Protein AF-A0A3P7JE43-F1 (afdb_monomer_lite)

Structure (mmCIF, N/CA/C/O backbone):
data_AF-A0A3P7JE43-F1
#
_entry.id   AF-A0A3P7JE43-F1
#
loop_
_atom_site.group_PDB
_atom_site.id
_atom_site.type_symbol
_atom_site.label_atom_id
_atom_site.label_alt_id
_atom_site.label_comp_id
_atom_site.label_asym_id
_atom_site.label_entity_id
_atom_site.label_seq_id
_atom_site.pdbx_PDB_ins_code
_atom_site.Cartn_x
_atom_site.Cartn_y
_atom_site.Cartn_z
_atom_site.occupancy
_atom_site.B_iso_or_equiv
_atom_site.auth_seq_id
_atom_site.auth_comp_id
_atom_site.auth_asym_id
_atom_site.auth_atom_id
_atom_site.pdbx_PDB_model_num
ATOM 1 N N . MET A 1 1 ? -6.189 1.418 -24.773 1.00 60.22 1 MET A N 1
ATOM 2 C CA . MET A 1 1 ? -5.717 2.478 -23.846 1.00 60.22 1 MET A CA 1
ATOM 3 C C . MET A 1 1 ? -6.791 2.861 -22.833 1.00 60.22 1 MET A C 1
ATOM 5 O O . MET A 1 1 ? -6.477 2.849 -21.652 1.00 60.22 1 MET A O 1
ATOM 9 N N . CYS A 1 2 ? -8.041 3.112 -23.245 1.00 68.75 2 CYS A N 1
ATOM 10 C CA . CYS A 1 2 ? -9.132 3.454 -22.319 1.00 68.75 2 CYS A CA 1
ATOM 11 C C . CYS A 1 2 ? -9.421 2.383 -21.255 1.00 68.75 2 CYS A C 1
ATOM 13 O O . CYS A 1 2 ? -9.567 2.738 -20.091 1.00 68.75 2 CYS A O 1
ATOM 15 N N . ASP A 1 3 ? -9.425 1.093 -21.604 1.00 78.94 3 ASP A N 1
ATOM 16 C CA . ASP A 1 3 ? -9.737 0.028 -20.632 1.00 78.94 3 ASP A CA 1
ATOM 17 C C . ASP A 1 3 ? -8.717 -0.045 -19.493 1.00 78.94 3 ASP A C 1
ATOM 19 O O . ASP A 1 3 ? -9.081 -0.186 -18.329 1.00 78.94 3 ASP A O 1
ATOM 23 N N . LEU A 1 4 ? -7.432 0.145 -19.812 1.00 80.75 4 LEU A N 1
ATOM 24 C CA . LEU A 1 4 ? -6.364 0.183 -18.816 1.00 80.75 4 LEU A CA 1
ATOM 25 C C . LEU A 1 4 ? -6.548 1.380 -17.871 1.00 80.75 4 LEU A C 1
ATOM 27 O O . LEU A 1 4 ? -6.459 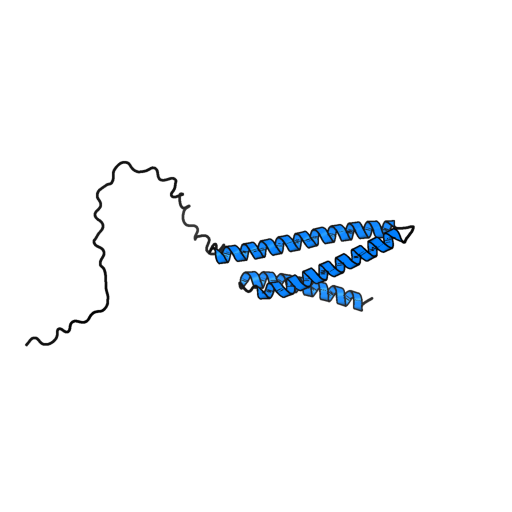1.223 -16.657 1.00 80.75 4 LEU A O 1
ATOM 31 N N . SER A 1 5 ? -6.862 2.562 -18.408 1.00 83.94 5 SER A N 1
ATOM 32 C CA . SER A 1 5 ? -7.156 3.754 -17.603 1.00 83.94 5 SER A CA 1
ATOM 33 C C . SER A 1 5 ? -8.373 3.558 -16.694 1.00 83.94 5 SER A C 1
ATOM 35 O O . SER A 1 5 ? -8.341 3.989 -15.543 1.00 83.94 5 SER A O 1
ATOM 37 N N . ILE A 1 6 ? -9.415 2.873 -17.176 1.00 87.38 6 ILE A N 1
ATOM 38 C CA . ILE A 1 6 ? -10.602 2.537 -16.378 1.00 87.38 6 ILE A CA 1
ATOM 39 C C . ILE A 1 6 ? -10.225 1.590 -15.234 1.00 87.38 6 ILE A C 1
ATOM 41 O O . ILE A 1 6 ? -10.622 1.833 -14.096 1.00 87.38 6 ILE A O 1
ATOM 45 N N . VAL A 1 7 ? -9.415 0.558 -15.491 1.00 85.06 7 VAL A N 1
ATOM 46 C CA . VAL A 1 7 ? -8.950 -0.374 -14.449 1.00 85.06 7 VAL A CA 1
ATOM 47 C C . VAL A 1 7 ? -8.150 0.354 -13.366 1.00 85.06 7 VAL A C 1
ATOM 49 O O . VAL A 1 7 ? -8.417 0.158 -12.180 1.00 85.06 7 VAL A O 1
ATOM 52 N N . TRP A 1 8 ? -7.226 1.243 -13.743 1.00 84.75 8 TRP A N 1
ATOM 53 C CA . TRP A 1 8 ? -6.464 2.047 -12.778 1.00 84.75 8 TRP A CA 1
ATOM 54 C C . TRP A 1 8 ? -7.348 3.008 -11.978 1.00 84.75 8 TRP A C 1
ATOM 56 O O . TRP A 1 8 ? -7.134 3.185 -10.777 1.00 84.75 8 TRP A O 1
ATOM 66 N N . LEU A 1 9 ? -8.364 3.598 -12.610 1.00 86.44 9 LEU A N 1
ATOM 67 C CA . LEU A 1 9 ? -9.325 4.463 -11.930 1.00 86.44 9 LEU A CA 1
ATOM 68 C C . LEU A 1 9 ? -10.157 3.677 -10.908 1.00 86.44 9 LEU A C 1
ATOM 70 O O . LEU A 1 9 ? -10.271 4.091 -9.755 1.00 86.44 9 LEU A O 1
ATOM 74 N N . VAL A 1 10 ? -10.699 2.525 -11.309 1.00 88.19 10 VAL A N 1
ATOM 75 C CA . VAL A 1 10 ? -11.455 1.630 -10.421 1.00 88.19 10 VAL A CA 1
ATOM 76 C C . VAL A 1 10 ? -10.578 1.170 -9.258 1.00 88.19 10 VAL A C 1
ATOM 78 O O . VAL A 1 10 ? -11.031 1.167 -8.114 1.00 88.19 10 VAL A O 1
ATOM 81 N N . TRP A 1 11 ? -9.310 0.857 -9.525 1.00 87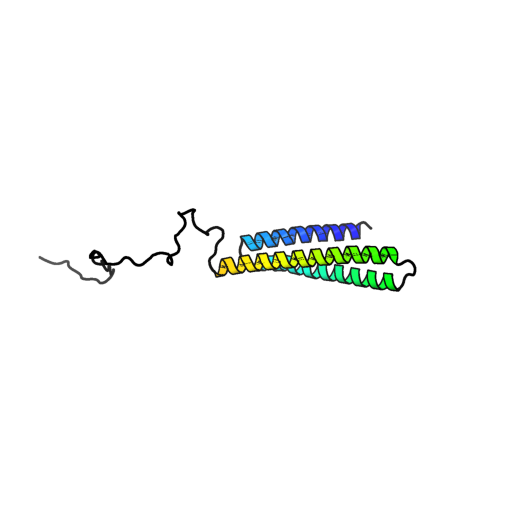.00 11 TRP A N 1
ATOM 82 C CA . TRP A 1 11 ? -8.334 0.513 -8.497 1.00 87.00 11 TRP A CA 1
ATOM 83 C C . TRP A 1 11 ? -8.124 1.652 -7.491 1.00 87.00 11 TRP A C 1
ATOM 85 O O . TRP A 1 11 ? -8.190 1.428 -6.283 1.00 87.00 11 TRP A O 1
ATOM 95 N N . ALA A 1 12 ? -7.932 2.885 -7.966 1.00 85.81 12 ALA A N 1
ATOM 96 C CA . ALA A 1 12 ? -7.776 4.051 -7.099 1.00 85.81 12 ALA A CA 1
ATOM 97 C C . ALA A 1 12 ? -9.024 4.297 -6.234 1.00 85.81 12 ALA A C 1
ATOM 99 O O . ALA A 1 12 ? -8.908 4.519 -5.027 1.00 85.81 12 ALA A O 1
ATOM 100 N N . ILE A 1 13 ? -10.221 4.187 -6.819 1.00 88.19 13 ILE A N 1
ATOM 101 C CA . ILE A 1 13 ? -11.490 4.306 -6.086 1.00 88.19 13 ILE A CA 1
ATOM 102 C C . ILE A 1 13 ? -11.595 3.209 -5.019 1.00 88.19 13 ILE A C 1
ATOM 104 O O . ILE A 1 13 ? -11.935 3.505 -3.873 1.00 88.19 13 ILE A O 1
ATOM 108 N N . ALA A 1 14 ? -11.255 1.961 -5.353 1.00 86.81 14 ALA A N 1
ATOM 109 C CA . ALA A 1 14 ? -11.275 0.851 -4.403 1.00 86.81 14 ALA A CA 1
ATOM 110 C C . ALA A 1 14 ? -10.325 1.086 -3.215 1.00 86.81 14 ALA A C 1
ATOM 112 O O . ALA A 1 14 ? -10.708 0.817 -2.078 1.00 86.81 14 ALA A O 1
ATOM 113 N N . GLN A 1 15 ? -9.132 1.646 -3.448 1.00 85.00 15 GLN A N 1
ATOM 114 C CA . GLN A 1 15 ? -8.184 2.009 -2.384 1.00 85.00 15 GLN A CA 1
ATOM 115 C C . GLN A 1 15 ? -8.740 3.116 -1.472 1.00 85.00 15 GLN A C 1
ATOM 117 O O . GLN A 1 15 ? -8.678 2.996 -0.249 1.00 85.00 15 GLN A O 1
ATOM 122 N N . ILE A 1 16 ? -9.351 4.161 -2.043 1.00 85.88 16 ILE A N 1
ATOM 123 C CA . ILE A 1 16 ? -9.993 5.239 -1.267 1.00 85.88 16 ILE A CA 1
ATOM 124 C C . ILE A 1 16 ? -11.133 4.676 -0.411 1.00 85.88 16 ILE A C 1
ATOM 126 O O . ILE A 1 16 ? -11.250 4.994 0.775 1.00 85.88 16 ILE A O 1
ATOM 130 N N . VAL A 1 17 ? -11.973 3.820 -0.990 1.00 85.25 17 VAL A N 1
ATOM 131 C CA . VAL A 1 17 ? -13.064 3.154 -0.268 1.00 85.25 17 VAL A CA 1
ATOM 132 C C . VAL A 1 17 ? -12.506 2.247 0.834 1.00 85.25 17 VAL A C 1
ATOM 134 O O . VAL A 1 17 ? -13.001 2.299 1.958 1.00 85.25 17 VAL A O 1
ATOM 137 N N . GLY A 1 18 ? -11.438 1.489 0.565 1.00 82.62 18 GLY A N 1
ATOM 138 C CA . GLY A 1 18 ? -10.746 0.645 1.545 1.00 82.62 18 GLY A CA 1
ATOM 139 C C . GLY A 1 18 ? -10.260 1.425 2.768 1.00 82.62 18 GLY A C 1
ATOM 140 O O . GLY A 1 18 ? -10.571 1.048 3.899 1.00 82.62 18 GLY A O 1
ATOM 141 N N . ILE A 1 19 ? -9.609 2.571 2.554 1.00 80.94 19 ILE A N 1
ATOM 142 C CA . ILE A 1 19 ? -9.149 3.456 3.636 1.00 80.94 19 ILE A CA 1
ATOM 143 C C . ILE A 1 19 ? -10.334 3.988 4.458 1.00 80.94 19 ILE A C 1
ATOM 145 O O . ILE A 1 19 ? -10.303 3.977 5.691 1.00 80.94 19 ILE A O 1
ATOM 149 N N . ASN A 1 20 ? -11.418 4.408 3.801 1.00 83.38 20 ASN A N 1
ATOM 150 C CA . ASN A 1 20 ? -12.628 4.852 4.499 1.00 83.38 20 ASN A CA 1
ATOM 151 C C . ASN A 1 20 ? -13.263 3.723 5.327 1.00 83.38 20 ASN A C 1
ATOM 153 O O . ASN A 1 20 ? -13.715 3.963 6.449 1.00 83.38 20 ASN A O 1
ATOM 157 N N . LEU A 1 21 ? -13.250 2.483 4.822 1.00 81.56 21 LEU A N 1
ATOM 158 C CA . LEU A 1 21 ? -13.683 1.307 5.579 1.00 81.56 21 LEU A CA 1
ATOM 159 C C . LEU A 1 21 ? -12.796 1.049 6.799 1.00 81.56 21 LEU A C 1
ATOM 161 O O . LEU A 1 21 ? -13.326 0.669 7.841 1.00 81.56 21 LEU A O 1
ATOM 165 N N . VAL A 1 22 ? -11.485 1.282 6.710 1.00 78.19 22 VAL A N 1
ATOM 166 C CA . VAL A 1 22 ? -10.577 1.182 7.863 1.00 78.19 22 VAL A CA 1
ATOM 167 C C . VAL A 1 22 ? -10.948 2.204 8.931 1.00 78.19 22 VAL A C 1
ATOM 169 O O . VAL A 1 22 ? -11.143 1.822 10.086 1.00 78.19 22 VAL A O 1
ATOM 172 N N . PHE A 1 23 ? -11.133 3.474 8.564 1.00 76.44 23 PHE A N 1
ATOM 173 C CA . PHE A 1 23 ? -11.565 4.508 9.513 1.00 76.44 23 PHE A CA 1
ATOM 174 C C . PHE A 1 23 ? -12.933 4.194 10.130 1.00 76.44 23 PHE A C 1
ATOM 176 O O . PHE A 1 23 ? -13.132 4.345 11.338 1.00 76.44 23 PHE A O 1
ATOM 183 N N . TYR A 1 24 ? -13.868 3.691 9.324 1.00 78.31 24 TYR A N 1
ATOM 184 C CA . TYR A 1 24 ? -15.175 3.254 9.804 1.00 78.31 24 TYR A CA 1
ATOM 185 C C . TYR A 1 24 ? -15.079 2.029 10.729 1.00 78.31 24 TYR A C 1
ATOM 187 O O . TYR A 1 24 ? -15.775 1.955 11.744 1.00 78.31 24 TYR A O 1
ATOM 195 N N . GLY A 1 25 ? -14.199 1.081 10.409 1.00 75.44 25 GLY A N 1
ATOM 196 C CA . GLY A 1 25 ? -13.916 -0.109 11.206 1.00 75.44 25 GLY A CA 1
ATOM 197 C C . GLY A 1 25 ? -13.298 0.227 12.558 1.00 75.44 25 GLY A C 1
ATOM 198 O O . GLY A 1 25 ? -13.711 -0.352 13.562 1.00 75.44 25 GLY A O 1
ATOM 199 N N . ILE A 1 26 ? -12.392 1.208 12.590 1.00 71.94 26 ILE A N 1
ATOM 200 C CA . ILE A 1 26 ? -11.813 1.781 13.812 1.00 71.94 26 ILE A CA 1
ATOM 201 C C . ILE A 1 26 ? -12.911 2.418 14.671 1.00 71.94 26 ILE A C 1
ATOM 203 O O . ILE A 1 26 ? -13.015 2.107 15.855 1.00 71.94 26 ILE A O 1
ATOM 207 N N . LYS A 1 27 ? -13.780 3.246 14.073 1.00 71.06 27 LYS A N 1
ATOM 208 C CA . LYS A 1 27 ? -14.879 3.915 14.791 1.00 71.06 27 LYS A CA 1
ATOM 209 C C . LYS A 1 27 ? -15.896 2.931 15.376 1.00 71.06 27 LYS A C 1
ATOM 211 O O . LYS A 1 27 ? -16.368 3.129 16.489 1.00 71.06 27 LYS A O 1
ATOM 216 N N . ASN A 1 28 ? -16.238 1.886 14.628 1.00 71.19 28 ASN A N 1
ATOM 217 C CA . ASN A 1 28 ? -17.269 0.920 15.014 1.00 71.19 28 ASN A CA 1
ATOM 218 C C . ASN A 1 28 ? -16.719 -0.366 15.638 1.00 71.19 28 ASN A C 1
ATOM 220 O O . ASN A 1 28 ? -17.485 -1.308 15.831 1.00 71.19 28 ASN A O 1
ATOM 224 N N . ILE A 1 29 ? -15.413 -0.430 15.917 1.00 68.50 29 ILE A N 1
ATOM 225 C CA . ILE A 1 29 ? -14.754 -1.541 16.624 1.00 68.50 29 ILE A CA 1
ATOM 226 C C . ILE A 1 29 ? -14.996 -2.892 15.907 1.00 68.50 29 ILE A C 1
ATOM 228 O O . ILE A 1 29 ? -15.080 -3.966 16.502 1.00 68.50 29 ILE A O 1
ATOM 232 N N . ARG A 1 30 ? -15.117 -2.864 14.573 1.00 73.06 30 ARG A N 1
ATOM 233 C CA . ARG A 1 30 ? -15.378 -4.053 13.744 1.00 73.06 30 ARG A CA 1
ATOM 234 C C . ARG A 1 30 ? -14.171 -4.359 12.859 1.00 73.06 30 ARG A C 1
ATOM 236 O O . ARG A 1 30 ? -14.083 -3.898 11.725 1.00 73.06 30 ARG A O 1
ATOM 243 N N . TRP A 1 31 ? -13.292 -5.231 13.359 1.00 68.38 31 TRP A N 1
ATOM 244 C CA . TRP A 1 31 ? -12.070 -5.709 12.685 1.00 68.38 31 TRP A CA 1
ATOM 245 C C . TRP A 1 31 ? -12.295 -6.287 11.284 1.00 68.38 31 TRP A C 1
ATOM 247 O O . TRP A 1 31 ? -11.409 -6.228 10.438 1.00 68.38 31 TRP A O 1
ATOM 257 N N . LYS A 1 32 ? -13.500 -6.797 11.006 1.00 74.31 32 LYS A N 1
ATOM 258 C CA . LYS A 1 32 ? -13.868 -7.331 9.688 1.00 74.31 32 LYS A CA 1
ATOM 259 C C . LYS A 1 32 ? -13.735 -6.296 8.562 1.00 74.31 32 LYS A C 1
ATOM 261 O O . LYS A 1 32 ? -13.452 -6.683 7.436 1.00 74.31 32 LYS A O 1
ATOM 266 N N . PHE A 1 33 ? -13.875 -5.000 8.854 1.00 78.62 33 PHE A N 1
ATOM 267 C CA . PHE A 1 33 ? -13.706 -3.940 7.849 1.00 78.62 33 PHE A CA 1
ATOM 268 C C . PHE A 1 33 ? -12.243 -3.630 7.513 1.00 78.62 33 PHE A C 1
ATOM 270 O O . PHE A 1 33 ? -11.986 -2.933 6.538 1.00 78.62 33 PHE A O 1
ATOM 277 N N . PHE A 1 34 ? -11.287 -4.183 8.263 1.00 76.56 34 PHE A N 1
ATOM 278 C CA . PHE A 1 34 ? -9.859 -4.063 7.964 1.00 76.56 34 PHE A CA 1
ATOM 279 C C . PHE A 1 34 ? -9.411 -5.041 6.863 1.00 76.56 34 PHE A C 1
ATOM 281 O O . PHE A 1 34 ? -8.490 -4.759 6.102 1.00 76.56 34 PHE A O 1
ATOM 288 N N . VAL A 1 35 ? -10.103 -6.180 6.743 1.00 78.75 35 VAL A N 1
ATOM 289 C CA . VAL A 1 35 ? -9.816 -7.248 5.771 1.00 78.75 35 VAL A CA 1
ATOM 290 C C . VAL A 1 35 ? -9.825 -6.768 4.311 1.00 78.75 35 VAL A C 1
ATOM 292 O O . VAL A 1 35 ? -8.838 -7.027 3.625 1.00 78.75 35 VAL A O 1
ATOM 295 N N . PRO A 1 36 ? -10.862 -6.067 3.800 1.00 80.75 36 PRO A N 1
ATOM 296 C CA . PRO A 1 36 ? -10.881 -5.643 2.397 1.00 80.75 36 PRO A CA 1
ATOM 297 C C . PRO A 1 36 ? -9.727 -4.695 2.054 1.00 80.75 36 PRO A C 1
ATOM 299 O O . PRO A 1 36 ? -9.119 -4.825 0.996 1.00 80.75 36 PRO A O 1
ATOM 302 N N . HIS A 1 37 ? -9.375 -3.790 2.969 1.00 83.06 37 HIS A N 1
ATOM 303 C CA . HIS A 1 37 ? -8.231 -2.896 2.796 1.00 83.06 37 HIS A CA 1
ATOM 304 C C . HIS A 1 37 ? -6.903 -3.656 2.772 1.00 83.06 37 HIS A C 1
ATOM 306 O O . HIS A 1 37 ? -6.062 -3.413 1.911 1.00 83.06 37 HIS A O 1
ATOM 312 N N . LEU A 1 38 ? -6.732 -4.637 3.661 1.00 83.12 38 LEU A N 1
ATOM 313 C CA . LEU A 1 38 ? -5.520 -5.455 3.707 1.00 83.12 38 LEU A CA 1
ATOM 314 C C . LEU A 1 38 ? -5.350 -6.294 2.430 1.00 83.12 38 LEU A C 1
ATOM 316 O O . LEU A 1 38 ? -4.249 -6.363 1.888 1.00 83.12 38 LEU A O 1
ATOM 320 N N . ILE A 1 39 ? -6.436 -6.861 1.895 1.00 85.56 39 ILE A N 1
ATOM 321 C CA . ILE A 1 39 ? -6.420 -7.583 0.611 1.00 85.56 39 ILE A CA 1
ATOM 322 C C . ILE A 1 39 ? -5.993 -6.649 -0.531 1.00 85.56 39 ILE A C 1
ATOM 324 O O . ILE A 1 39 ? -5.122 -7.008 -1.325 1.00 85.56 39 ILE A O 1
ATOM 328 N N . LEU A 1 40 ? -6.553 -5.436 -0.592 1.00 86.31 40 LEU A N 1
ATOM 329 C CA . LEU A 1 40 ? -6.176 -4.429 -1.590 1.00 86.31 40 LEU A CA 1
ATOM 330 C C . LEU A 1 40 ? -4.711 -3.992 -1.454 1.00 86.31 40 LEU A C 1
ATOM 332 O O . LEU A 1 40 ? -4.040 -3.772 -2.466 1.00 86.31 40 LEU A O 1
ATOM 336 N N . ARG A 1 41 ? -4.189 -3.901 -0.225 1.00 87.19 41 ARG A N 1
ATOM 337 C CA . ARG A 1 41 ? -2.772 -3.608 0.028 1.00 87.19 41 ARG A CA 1
ATOM 338 C C . ARG A 1 41 ? -1.860 -4.721 -0.480 1.00 87.19 41 ARG A C 1
ATOM 340 O O . ARG A 1 41 ? -0.884 -4.419 -1.165 1.00 87.19 41 ARG A O 1
ATOM 347 N N . VAL A 1 42 ? -2.195 -5.983 -0.205 1.00 87.31 42 VAL A N 1
ATOM 348 C CA . VAL A 1 42 ? -1.422 -7.155 -0.662 1.00 87.31 42 VAL A CA 1
ATOM 349 C C . VAL A 1 42 ? -1.421 -7.255 -2.188 1.00 87.31 42 VAL A C 1
ATOM 351 O O . VAL A 1 42 ? -0.362 -7.389 -2.801 1.00 87.31 42 VAL A O 1
ATOM 354 N N . LEU A 1 43 ? -2.582 -7.107 -2.825 1.00 89.50 43 LEU A N 1
ATOM 355 C CA . LEU A 1 43 ? -2.669 -7.072 -4.287 1.00 89.50 43 LEU A CA 1
ATOM 356 C C . LEU A 1 43 ? -1.840 -5.915 -4.875 1.00 89.50 43 LEU A C 1
ATOM 358 O O . LEU A 1 43 ? -1.106 -6.118 -5.839 1.00 89.50 43 LEU A O 1
ATOM 362 N N . GLY A 1 44 ? -1.873 -4.730 -4.255 1.00 87.38 44 GLY A N 1
ATOM 363 C CA . GLY A 1 44 ? -1.027 -3.602 -4.656 1.00 87.38 44 GLY A CA 1
ATOM 364 C C . GLY A 1 44 ? 0.471 -3.896 -4.533 1.00 87.38 44 GLY A C 1
ATOM 365 O O . GLY A 1 44 ? 1.230 -3.577 -5.448 1.00 87.38 44 GLY A O 1
ATOM 366 N N . THR A 1 45 ? 0.904 -4.569 -3.459 1.00 88.19 45 THR A N 1
ATOM 367 C CA . THR A 1 45 ? 2.309 -4.997 -3.328 1.00 88.19 45 THR A CA 1
ATOM 368 C C . THR A 1 45 ? 2.721 -5.997 -4.403 1.00 88.19 45 THR A C 1
ATOM 370 O O . THR A 1 45 ? 3.828 -5.889 -4.922 1.00 88.19 45 THR A O 1
ATOM 373 N N . ALA A 1 46 ? 1.838 -6.927 -4.783 1.00 89.69 46 ALA A N 1
ATOM 374 C CA . ALA A 1 46 ? 2.117 -7.880 -5.853 1.00 89.69 46 ALA A CA 1
ATOM 375 C C . ALA A 1 46 ? 2.303 -7.169 -7.202 1.00 89.69 46 ALA A C 1
ATOM 377 O O . ALA A 1 46 ? 3.279 -7.436 -7.899 1.00 89.69 46 ALA A O 1
ATOM 378 N N . VAL A 1 47 ? 1.435 -6.204 -7.533 1.00 90.69 47 VAL A N 1
ATOM 379 C CA . VAL A 1 47 ? 1.556 -5.403 -8.765 1.00 90.69 47 VAL A CA 1
ATOM 380 C C . VAL A 1 47 ? 2.858 -4.595 -8.781 1.00 90.69 47 VAL A C 1
ATOM 382 O O . VAL A 1 47 ? 3.564 -4.603 -9.789 1.00 90.69 47 VAL A O 1
ATOM 385 N N . LEU A 1 48 ? 3.216 -3.943 -7.669 1.00 90.38 48 LEU A N 1
ATOM 386 C CA . LEU A 1 48 ? 4.488 -3.219 -7.550 1.00 90.38 48 LEU A CA 1
ATOM 387 C C . LEU A 1 48 ? 5.696 -4.158 -7.684 1.00 90.38 48 LEU A C 1
ATOM 389 O O . LEU A 1 48 ? 6.662 -3.814 -8.361 1.00 90.38 48 LEU A O 1
ATOM 393 N N . GLY A 1 49 ? 5.631 -5.357 -7.098 1.00 91.00 49 GLY A N 1
ATOM 394 C CA . GLY A 1 49 ? 6.669 -6.380 -7.233 1.00 91.00 49 GLY A CA 1
ATOM 395 C C . GLY A 1 49 ? 6.846 -6.855 -8.677 1.00 91.00 49 GLY A C 1
ATOM 396 O O . GLY A 1 49 ? 7.974 -6.926 -9.165 1.00 91.00 49 GLY A O 1
ATOM 397 N N . CYS A 1 50 ? 5.746 -7.101 -9.394 1.00 92.19 50 CYS A N 1
ATOM 398 C CA . CYS A 1 50 ? 5.786 -7.415 -10.823 1.00 92.19 50 CYS A CA 1
ATOM 399 C C . CYS A 1 50 ? 6.408 -6.273 -11.636 1.00 92.19 50 CYS A C 1
ATOM 401 O O . CYS A 1 50 ? 7.228 -6.530 -12.514 1.00 92.19 50 CYS A O 1
ATOM 403 N N . LEU A 1 51 ? 6.066 -5.020 -11.326 1.00 91.19 51 LEU A N 1
ATOM 404 C CA . LEU A 1 51 ? 6.626 -3.854 -12.008 1.00 91.19 51 LEU A CA 1
ATOM 405 C C . LEU A 1 51 ? 8.144 -3.748 -11.797 1.00 91.19 51 LEU A C 1
ATOM 407 O O . LEU A 1 51 ? 8.873 -3.506 -12.755 1.00 91.19 51 LEU A O 1
ATOM 411 N N . ILE A 1 52 ? 8.628 -3.990 -10.572 1.00 92.62 52 ILE A N 1
ATOM 412 C CA . ILE A 1 52 ? 10.067 -4.045 -10.274 1.00 92.62 52 ILE A CA 1
ATOM 413 C C . ILE A 1 52 ? 10.741 -5.143 -11.094 1.00 92.62 52 ILE A C 1
ATOM 415 O O . ILE A 1 52 ? 11.762 -4.873 -11.714 1.00 92.62 52 ILE A O 1
ATOM 419 N N . ALA A 1 53 ? 10.170 -6.351 -11.124 1.00 92.00 53 ALA A N 1
ATOM 420 C CA . ALA A 1 53 ? 10.740 -7.482 -11.856 1.00 92.00 53 ALA A CA 1
ATOM 421 C C . ALA A 1 53 ? 10.831 -7.225 -13.371 1.00 92.00 53 ALA A C 1
ATOM 423 O O . ALA A 1 53 ? 11.812 -7.602 -14.008 1.00 92.00 53 ALA A O 1
ATOM 424 N N . ILE A 1 54 ? 9.824 -6.563 -13.949 1.00 91.38 54 ILE A N 1
ATOM 425 C CA . ILE A 1 54 ? 9.843 -6.173 -15.364 1.00 91.38 54 ILE A CA 1
ATOM 426 C C . ILE A 1 54 ? 10.927 -5.118 -15.600 1.00 91.38 54 ILE A C 1
ATOM 428 O O . ILE A 1 54 ? 11.734 -5.274 -16.509 1.00 91.38 54 ILE A O 1
ATOM 432 N N . LEU A 1 55 ? 10.987 -4.071 -14.772 1.00 90.31 55 LEU A N 1
ATOM 433 C CA . LEU A 1 55 ? 11.972 -2.996 -14.930 1.00 90.31 55 LEU A CA 1
ATOM 434 C C . LEU A 1 55 ? 13.411 -3.484 -14.737 1.00 90.31 55 LEU A C 1
ATOM 436 O O . LEU A 1 55 ? 14.296 -3.045 -15.467 1.00 90.31 55 LEU A O 1
ATOM 440 N N . THR A 1 56 ? 13.660 -4.401 -13.798 1.00 90.06 56 THR A N 1
ATOM 441 C CA . THR A 1 56 ? 14.988 -5.005 -13.616 1.00 90.06 56 THR A CA 1
ATOM 442 C C . THR A 1 56 ? 15.373 -5.867 -14.809 1.00 90.06 56 THR A C 1
ATOM 444 O O . THR A 1 56 ? 16.492 -5.742 -15.299 1.00 90.06 56 THR A O 1
ATOM 447 N N . PHE A 1 57 ? 14.462 -6.705 -15.309 1.00 91.38 57 PHE A N 1
ATOM 448 C CA . PHE A 1 57 ? 14.723 -7.525 -16.491 1.00 91.38 57 PHE A CA 1
ATOM 449 C C . PHE A 1 57 ? 15.012 -6.657 -17.725 1.00 91.38 57 PHE A C 1
ATOM 451 O O . PHE A 1 57 ? 16.010 -6.875 -18.411 1.00 91.38 57 PHE A O 1
ATOM 458 N N . SER A 1 58 ? 14.204 -5.621 -17.959 1.00 88.12 58 SER A N 1
ATOM 459 C CA . SER A 1 58 ? 14.407 -4.683 -19.068 1.00 88.12 58 SER A CA 1
ATOM 460 C C . SER A 1 58 ? 15.714 -3.895 -18.939 1.00 88.12 58 SER A C 1
ATOM 462 O O . SER A 1 58 ? 16.427 -3.737 -19.925 1.00 88.12 58 SER A O 1
ATOM 464 N N . ALA A 1 59 ? 16.086 -3.460 -17.730 1.00 88.06 59 ALA A N 1
ATOM 465 C CA . ALA A 1 59 ? 17.343 -2.745 -17.494 1.00 88.06 59 ALA A CA 1
ATOM 466 C C . ALA A 1 59 ? 18.599 -3.604 -17.736 1.00 88.06 59 ALA A C 1
ATOM 468 O O . ALA A 1 59 ? 19.663 -3.052 -18.024 1.00 88.06 59 ALA A O 1
ATOM 469 N N . LEU A 1 60 ? 18.486 -4.930 -17.598 1.00 88.69 60 LEU A N 1
ATOM 470 C CA . LEU A 1 60 ? 19.562 -5.884 -17.884 1.00 88.69 60 LEU A CA 1
ATOM 471 C C . LEU A 1 60 ? 19.616 -6.291 -19.363 1.00 88.69 60 LEU A C 1
ATOM 473 O O . LEU A 1 60 ? 20.681 -6.668 -19.844 1.00 88.69 60 LEU A O 1
ATOM 477 N N . SER A 1 61 ? 18.480 -6.253 -20.063 1.00 88.38 61 SER A N 1
ATOM 478 C CA . SER A 1 61 ? 18.375 -6.693 -21.457 1.00 88.38 61 SER A CA 1
ATOM 479 C C . SER A 1 61 ? 18.655 -5.588 -22.479 1.00 88.38 61 SER A C 1
ATOM 481 O O . SER A 1 61 ? 19.061 -5.910 -23.594 1.00 88.38 61 SER A O 1
ATOM 483 N N . GLU A 1 62 ? 18.392 -4.318 -22.158 1.00 86.25 62 GLU A N 1
ATOM 484 C CA . GLU A 1 62 ? 18.554 -3.200 -23.096 1.00 86.25 62 GLU A CA 1
ATOM 485 C C . GLU A 1 62 ? 19.876 -2.445 -22.904 1.00 86.25 62 GLU A C 1
ATOM 487 O O . GLU A 1 62 ? 20.269 -2.116 -21.787 1.00 86.25 62 GLU A O 1
ATOM 492 N N . GLU A 1 63 ? 20.524 -2.085 -24.017 1.00 76.31 63 GLU A N 1
ATOM 493 C CA . GLU A 1 63 ? 21.749 -1.269 -24.033 1.00 76.31 63 GLU A CA 1
ATOM 494 C C . GLU A 1 63 ? 21.507 0.179 -23.566 1.00 76.31 63 GLU A C 1
ATOM 496 O O . GLU A 1 63 ? 22.364 0.771 -22.913 1.00 76.31 63 GLU A O 1
ATOM 501 N N . ASN A 1 64 ? 20.328 0.751 -23.849 1.00 82.50 64 ASN A N 1
ATOM 502 C CA . ASN A 1 64 ? 19.926 2.075 -23.360 1.00 82.50 64 ASN A CA 1
ATOM 503 C C . ASN A 1 64 ? 18.993 1.955 -22.147 1.00 82.50 64 ASN A C 1
ATOM 505 O O . ASN A 1 64 ? 17.793 2.220 -22.213 1.00 82.50 64 ASN A O 1
ATOM 509 N N . ASN A 1 65 ? 19.560 1.559 -21.014 1.00 88.38 65 ASN A N 1
ATOM 510 C CA . ASN A 1 65 ? 18.814 1.256 -19.792 1.00 88.38 65 ASN A CA 1
ATOM 511 C C . ASN A 1 65 ? 18.497 2.472 -18.901 1.00 88.38 65 ASN A C 1
ATOM 513 O O . ASN A 1 65 ? 17.846 2.316 -17.866 1.00 88.38 65 ASN A O 1
ATOM 517 N N . THR A 1 66 ? 18.896 3.687 -19.293 1.00 89.81 66 THR A N 1
ATOM 518 C CA . THR A 1 66 ? 18.732 4.908 -18.480 1.00 89.81 66 THR A CA 1
ATOM 519 C C . THR A 1 66 ? 17.280 5.129 -18.041 1.00 89.81 66 THR A C 1
ATOM 521 O O . THR A 1 66 ? 17.015 5.420 -16.874 1.00 89.81 66 THR A O 1
ATOM 524 N N . ALA A 1 67 ? 16.320 4.945 -18.954 1.00 89.12 67 ALA A N 1
ATOM 525 C CA . ALA A 1 67 ? 14.897 5.117 -18.658 1.00 89.12 67 ALA A CA 1
ATOM 526 C C . ALA A 1 67 ? 14.378 4.073 -17.653 1.00 89.12 67 ALA A C 1
ATOM 528 O O . ALA A 1 67 ? 13.644 4.421 -16.726 1.00 89.12 67 ALA A O 1
ATOM 529 N N . HIS A 1 68 ? 14.801 2.813 -17.791 1.00 89.94 68 HIS A N 1
ATOM 530 C CA . HIS A 1 68 ? 14.420 1.731 -16.878 1.00 89.94 68 HIS A CA 1
ATOM 531 C C . HIS A 1 68 ? 15.023 1.928 -15.489 1.00 89.94 68 HIS A C 1
ATOM 533 O O . HIS A 1 68 ? 14.331 1.709 -14.499 1.00 89.94 68 HIS A O 1
ATOM 539 N N . ILE A 1 69 ? 16.264 2.419 -15.398 1.00 89.12 69 ILE A N 1
ATOM 540 C CA . ILE A 1 69 ? 16.920 2.751 -14.123 1.00 89.12 69 ILE A CA 1
ATOM 541 C C . ILE A 1 69 ? 16.169 3.879 -13.405 1.00 89.12 69 ILE A C 1
ATOM 543 O O . ILE A 1 69 ? 15.859 3.752 -12.219 1.00 89.12 69 ILE A O 1
ATOM 547 N N . ILE A 1 70 ? 15.827 4.961 -14.113 1.00 91.81 70 ILE A N 1
ATOM 548 C CA . ILE A 1 70 ? 15.037 6.066 -13.544 1.00 91.81 70 ILE A CA 1
ATOM 549 C C . ILE A 1 70 ? 13.664 5.558 -13.080 1.00 91.81 70 ILE A C 1
ATOM 551 O O . ILE A 1 70 ? 13.231 5.870 -11.967 1.00 91.81 70 ILE A O 1
ATOM 555 N N . GLY A 1 71 ? 13.001 4.736 -13.899 1.00 90.31 71 GLY A N 1
ATOM 556 C CA . GLY A 1 71 ? 11.738 4.094 -13.540 1.00 90.31 71 GLY A CA 1
ATOM 557 C C . GLY A 1 71 ? 11.859 3.237 -12.279 1.00 90.31 71 GLY A C 1
ATOM 558 O O . GLY A 1 71 ? 11.017 3.328 -11.388 1.00 90.31 71 GLY A O 1
ATOM 559 N N . LEU A 1 72 ? 12.935 2.462 -12.153 1.00 91.94 72 LEU A N 1
ATOM 560 C CA . LEU A 1 72 ? 13.195 1.594 -11.007 1.00 91.94 72 LEU A CA 1
ATOM 561 C C . LEU A 1 72 ? 13.397 2.407 -9.722 1.00 91.94 72 LEU A C 1
ATOM 563 O O . LEU A 1 72 ? 12.815 2.061 -8.695 1.00 91.94 72 LEU A O 1
ATOM 567 N N . ILE A 1 73 ? 14.126 3.526 -9.783 1.00 92.75 73 ILE A N 1
ATOM 568 C CA . ILE A 1 73 ? 14.280 4.448 -8.644 1.00 92.75 73 ILE A CA 1
ATOM 569 C C . ILE A 1 73 ? 12.916 4.991 -8.204 1.00 92.75 73 ILE A C 1
ATOM 571 O O . ILE A 1 73 ? 12.595 4.973 -7.015 1.00 92.75 73 ILE A O 1
ATOM 575 N N . PHE A 1 74 ? 12.086 5.438 -9.151 1.00 94.38 74 PHE A N 1
ATOM 576 C CA . PHE A 1 74 ? 10.758 5.963 -8.836 1.00 94.38 74 PHE A CA 1
ATOM 577 C C . PHE A 1 74 ? 9.859 4.900 -8.189 1.00 94.38 74 PHE A C 1
ATOM 579 O O . PHE A 1 74 ? 9.234 5.147 -7.156 1.00 94.38 74 PHE A O 1
ATOM 586 N N . VAL A 1 75 ? 9.840 3.690 -8.750 1.00 92.56 75 VAL A N 1
ATOM 587 C CA . VAL A 1 75 ? 9.070 2.568 -8.200 1.00 92.56 75 VAL A CA 1
ATOM 588 C C . VAL A 1 75 ? 9.598 2.154 -6.826 1.00 92.56 75 VAL A C 1
ATOM 590 O O . VAL A 1 75 ? 8.799 1.882 -5.932 1.00 92.56 75 VAL A O 1
ATOM 593 N N . ALA A 1 76 ? 10.913 2.172 -6.603 1.00 90.88 76 ALA A N 1
ATOM 594 C CA . ALA A 1 76 ? 11.498 1.884 -5.296 1.00 90.88 76 ALA A CA 1
ATOM 595 C C . ALA A 1 76 ? 11.031 2.889 -4.228 1.00 90.88 76 ALA A C 1
ATOM 597 O O . ALA A 1 76 ? 10.616 2.477 -3.143 1.00 90.88 76 ALA A O 1
ATOM 598 N N . LEU A 1 77 ? 11.011 4.190 -4.543 1.00 94.12 77 LEU A N 1
ATOM 599 C CA . LEU A 1 77 ? 10.469 5.215 -3.641 1.00 94.12 77 LEU A CA 1
ATOM 600 C C . LEU A 1 77 ? 8.979 4.992 -3.351 1.00 94.12 77 LEU A C 1
ATOM 602 O O . LEU A 1 77 ? 8.553 5.106 -2.198 1.00 94.12 77 LEU A O 1
ATOM 606 N N . LEU A 1 78 ? 8.196 4.615 -4.367 1.00 92.25 78 LEU A N 1
ATOM 607 C CA . LEU A 1 78 ? 6.788 4.258 -4.183 1.00 92.25 78 LEU A CA 1
ATOM 608 C C . LEU A 1 78 ? 6.617 3.048 -3.262 1.00 92.25 78 LEU A C 1
ATOM 610 O O . LEU A 1 78 ? 5.737 3.075 -2.406 1.00 92.25 78 LEU A O 1
ATOM 614 N N . VAL A 1 79 ? 7.455 2.015 -3.385 1.00 91.12 79 VAL A N 1
ATOM 615 C CA . VAL A 1 79 ? 7.416 0.849 -2.488 1.00 91.12 79 VAL A CA 1
ATOM 616 C C . VAL A 1 79 ? 7.756 1.242 -1.055 1.00 91.12 79 VAL A C 1
ATOM 618 O O . VAL A 1 79 ? 7.057 0.818 -0.136 1.00 91.12 79 VAL A O 1
ATOM 621 N N . VAL A 1 80 ? 8.770 2.084 -0.844 1.00 92.38 80 VAL A N 1
ATOM 622 C CA . VAL A 1 80 ? 9.114 2.576 0.501 1.00 92.38 80 VAL A CA 1
ATOM 623 C C . VAL A 1 80 ? 7.933 3.326 1.116 1.00 92.38 80 VAL A C 1
ATOM 625 O O . VAL A 1 80 ? 7.532 3.020 2.240 1.00 92.38 80 VAL A O 1
ATOM 628 N N . PHE A 1 81 ? 7.325 4.251 0.369 1.00 91.56 81 PHE A N 1
ATOM 629 C CA . PHE A 1 81 ? 6.132 4.970 0.817 1.00 91.56 81 PHE A CA 1
ATOM 630 C C . PHE A 1 81 ? 4.959 4.018 1.100 1.00 91.56 81 PHE A C 1
ATOM 632 O O . PHE A 1 81 ? 4.273 4.149 2.115 1.00 91.56 81 PHE A O 1
ATOM 639 N N . TRP A 1 82 ? 4.750 3.025 0.235 1.00 90.69 82 TRP A N 1
ATOM 640 C CA . TRP A 1 82 ? 3.690 2.029 0.365 1.00 90.69 82 TRP A CA 1
ATOM 641 C C . TRP A 1 82 ? 3.841 1.178 1.629 1.00 90.69 82 TRP A C 1
ATOM 643 O O . TRP A 1 82 ? 2.876 1.002 2.380 1.00 90.69 82 TRP A O 1
ATOM 653 N N . ILE A 1 83 ? 5.053 0.683 1.895 1.00 89.00 83 ILE A N 1
ATOM 654 C CA . ILE A 1 83 ? 5.377 -0.082 3.103 1.00 89.00 83 ILE A CA 1
ATOM 655 C C . ILE A 1 83 ? 5.203 0.806 4.331 1.00 89.00 83 ILE A C 1
ATOM 657 O O . ILE A 1 83 ? 4.512 0.406 5.266 1.00 89.00 83 ILE A O 1
ATOM 661 N N . TYR A 1 84 ? 5.761 2.020 4.316 1.00 90.75 84 TYR A N 1
ATOM 662 C CA . TYR A 1 84 ? 5.639 2.961 5.428 1.00 90.75 84 TYR A CA 1
ATOM 663 C C . TYR A 1 84 ? 4.171 3.240 5.774 1.00 90.75 84 TYR A C 1
ATOM 665 O O . TYR A 1 84 ? 3.775 3.098 6.930 1.00 90.75 84 TYR A O 1
ATOM 673 N N . SER A 1 85 ? 3.344 3.542 4.770 1.00 87.75 85 SER A N 1
ATOM 674 C CA . SER A 1 85 ? 1.904 3.758 4.942 1.00 87.75 85 SER A CA 1
ATOM 675 C C . SER A 1 85 ? 1.182 2.523 5.491 1.00 87.75 85 SER A C 1
ATOM 677 O O . SER A 1 85 ? 0.277 2.661 6.305 1.00 87.75 85 SER A O 1
ATOM 679 N N . THR A 1 86 ? 1.569 1.319 5.069 1.00 85.94 86 THR A N 1
ATOM 680 C CA . THR A 1 86 ? 0.960 0.074 5.569 1.00 85.94 86 THR A CA 1
ATOM 681 C C . THR A 1 86 ? 1.349 -0.177 7.027 1.00 85.94 86 THR A C 1
ATOM 683 O O . THR A 1 86 ? 0.525 -0.590 7.843 1.00 85.94 86 THR A O 1
ATOM 686 N N . VAL A 1 87 ? 2.605 0.102 7.383 1.00 88.38 87 VAL A N 1
ATOM 687 C CA . VAL A 1 87 ? 3.093 -0.017 8.759 1.00 88.38 87 VAL A CA 1
ATOM 688 C C . VAL A 1 87 ? 2.344 0.962 9.659 1.00 88.38 87 VAL A C 1
ATOM 690 O O . VAL A 1 87 ? 1.778 0.526 10.659 1.00 88.38 87 VAL A O 1
ATOM 693 N N . THR A 1 88 ? 2.271 2.249 9.312 1.00 86.75 88 THR A N 1
ATOM 694 C CA . THR A 1 88 ? 1.564 3.243 10.141 1.00 86.75 88 THR A CA 1
ATOM 695 C C . THR A 1 88 ? 0.094 2.876 10.349 1.00 86.75 88 THR A C 1
ATOM 697 O O . THR A 1 88 ? -0.383 2.930 11.481 1.00 86.75 88 THR A O 1
ATOM 700 N N . GLU A 1 89 ? -0.599 2.391 9.316 1.00 83.69 89 GLU A N 1
ATOM 701 C CA . GLU A 1 89 ? -1.971 1.870 9.423 1.00 83.69 89 GLU A CA 1
ATOM 702 C C . GLU A 1 89 ? -2.082 0.691 10.406 1.00 83.69 89 GLU A C 1
ATOM 704 O O . GLU A 1 89 ? -2.975 0.675 11.259 1.00 83.69 89 GLU A O 1
ATOM 709 N N . CYS A 1 90 ? -1.163 -0.278 10.339 1.00 82.69 90 CYS A N 1
ATOM 710 C CA . CYS A 1 90 ? -1.116 -1.409 11.272 1.00 82.69 90 CYS A CA 1
ATOM 711 C C . CYS A 1 90 ? -0.855 -0.961 12.716 1.00 82.69 90 CYS A C 1
ATOM 713 O O . CYS A 1 90 ? -1.500 -1.461 13.640 1.00 82.69 90 CYS A O 1
ATOM 715 N N . TRP A 1 91 ? 0.049 -0.001 12.923 1.00 85.00 91 TRP A N 1
ATOM 716 C CA . TRP A 1 91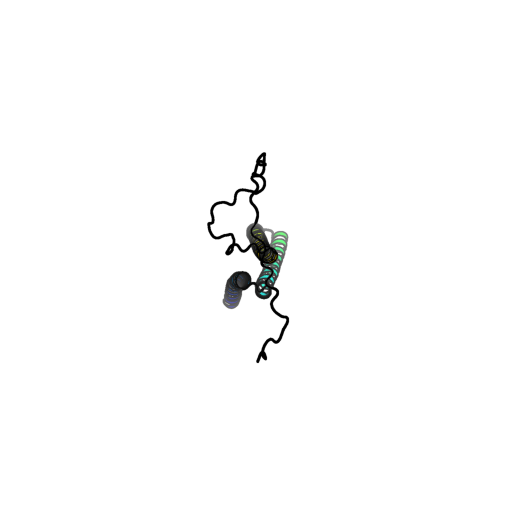 ? 0.308 0.581 14.242 1.00 85.00 91 TRP A CA 1
ATOM 717 C C . TRP A 1 91 ? -0.919 1.316 14.783 1.00 85.00 91 TRP A C 1
ATOM 719 O O . TRP A 1 91 ? -1.269 1.124 15.948 1.00 85.00 91 TRP A O 1
ATOM 729 N N . CYS A 1 92 ? -1.618 2.090 13.949 1.00 81.56 92 CYS A N 1
ATOM 730 C CA . CYS A 1 92 ? -2.879 2.730 14.320 1.00 81.56 92 CYS A CA 1
ATOM 731 C C . CYS A 1 92 ? -3.935 1.692 14.720 1.00 81.56 92 CYS A C 1
ATOM 733 O O . CYS A 1 92 ? -4.555 1.822 15.776 1.00 81.56 92 CYS A O 1
ATOM 735 N N . ALA A 1 93 ? -4.107 0.632 13.927 1.00 78.62 93 ALA A N 1
ATOM 736 C CA . ALA A 1 93 ? -5.050 -0.440 14.235 1.00 78.62 93 ALA A CA 1
ATOM 737 C C . ALA A 1 93 ? -4.694 -1.156 15.548 1.00 78.62 93 ALA A C 1
ATOM 739 O O . ALA A 1 93 ? -5.564 -1.377 16.390 1.00 78.62 93 ALA A O 1
ATOM 740 N N . HIS A 1 94 ? -3.415 -1.476 15.760 1.00 82.69 94 HIS A N 1
ATOM 741 C CA . HIS A 1 94 ? -2.933 -2.103 16.989 1.00 82.69 94 HIS A CA 1
ATOM 742 C C . HIS A 1 94 ? -3.124 -1.200 18.214 1.00 82.69 94 HIS A C 1
ATOM 744 O O . HIS A 1 94 ? -3.595 -1.657 19.255 1.00 82.69 94 HIS A O 1
ATOM 750 N N . PHE A 1 95 ? -2.804 0.089 18.093 1.00 82.38 95 PHE A N 1
ATOM 751 C CA . PHE A 1 95 ? -3.015 1.062 19.158 1.00 82.38 95 PHE A CA 1
ATOM 752 C C . PHE A 1 95 ? -4.496 1.167 19.534 1.00 82.38 95 PHE A C 1
ATOM 754 O O . PHE A 1 95 ? -4.827 1.103 20.717 1.00 82.38 95 PHE A O 1
ATOM 761 N N . VAL A 1 96 ? -5.393 1.247 18.545 1.00 75.81 96 VAL A N 1
ATOM 762 C CA . VAL A 1 96 ? -6.842 1.235 18.787 1.00 75.81 96 VAL A CA 1
ATOM 763 C C . VAL A 1 96 ? -7.263 -0.074 19.452 1.00 75.81 96 VAL A C 1
ATOM 765 O O . VAL A 1 96 ? -7.999 -0.037 20.430 1.00 75.81 96 VAL A O 1
ATOM 768 N N . LYS A 1 97 ? -6.761 -1.230 19.001 1.00 76.62 97 LYS A N 1
ATOM 769 C CA . LYS A 1 97 ? -7.035 -2.523 19.651 1.00 76.62 97 LYS A CA 1
ATOM 770 C C . LYS A 1 97 ? -6.704 -2.489 21.140 1.00 76.62 97 LYS A C 1
ATOM 772 O O . LYS A 1 97 ? -7.543 -2.794 21.982 1.00 76.62 97 LYS A O 1
ATOM 777 N N . ARG A 1 98 ? -5.471 -2.088 21.444 1.00 78.75 98 ARG A N 1
ATOM 778 C CA . ARG A 1 98 ? -4.920 -2.063 22.796 1.00 78.75 98 ARG A CA 1
ATOM 779 C C . ARG A 1 98 ? -5.640 -1.044 23.673 1.00 78.75 98 ARG A C 1
ATOM 781 O O . ARG A 1 98 ? -5.872 -1.317 24.848 1.00 78.75 98 ARG A O 1
ATOM 788 N N . SER A 1 99 ? -6.010 0.111 23.123 1.00 70.25 99 SER A N 1
ATOM 789 C CA . SER A 1 99 ? -6.755 1.139 23.852 1.00 70.25 99 SER A CA 1
ATOM 790 C C . SER A 1 99 ? -8.139 0.633 24.265 1.00 70.25 99 SER A C 1
ATOM 792 O O . SER A 1 99 ? -8.581 0.907 25.379 1.00 70.25 99 SER A O 1
ATOM 794 N N . GLN A 1 100 ? -8.772 -0.206 23.435 1.00 67.56 100 GLN A N 1
ATOM 795 C CA . GLN A 1 100 ? -10.015 -0.887 23.801 1.00 67.56 100 GLN A CA 1
ATOM 796 C C . GLN A 1 100 ? -9.800 -1.965 24.872 1.00 67.56 100 GLN A C 1
ATOM 798 O O . GLN A 1 100 ? -10.513 -1.967 25.871 1.00 67.56 100 GLN A O 1
ATOM 803 N N . GLU A 1 101 ? -8.815 -2.854 24.703 1.00 72.25 101 GLU A N 1
ATOM 804 C CA . GLU A 1 101 ? -8.552 -3.951 25.655 1.00 72.25 101 GLU A CA 1
ATOM 805 C C . GLU A 1 101 ? -8.181 -3.450 27.058 1.00 72.25 101 GLU A C 1
ATOM 807 O O . GLU A 1 101 ? -8.518 -4.078 28.058 1.00 72.25 101 GLU A O 1
ATOM 812 N N . THR A 1 102 ? -7.503 -2.305 27.139 1.00 74.81 102 THR A N 1
ATOM 813 C CA . THR A 1 102 ? -7.064 -1.699 28.406 1.00 74.81 102 THR A CA 1
ATOM 814 C C . THR A 1 102 ? -8.067 -0.701 28.990 1.00 74.81 102 THR A C 1
ATOM 816 O O . THR A 1 102 ? -7.831 -0.167 30.072 1.00 74.81 102 THR A O 1
ATOM 819 N N . GLY A 1 103 ? -9.172 -0.413 28.290 1.00 60.97 103 GLY A N 1
ATOM 820 C CA . GLY A 1 103 ? -10.140 0.613 28.693 1.00 60.97 103 GLY A CA 1
ATOM 821 C C . GLY A 1 103 ? -9.601 2.049 28.624 1.00 60.97 103 GLY A C 1
ATOM 822 O O . GLY A 1 103 ? -10.265 2.977 29.088 1.00 60.97 103 GLY A O 1
ATOM 823 N N . PHE A 1 104 ? -8.422 2.256 28.025 1.00 56.38 104 PHE A N 1
ATOM 824 C CA . PHE A 1 104 ? -7.859 3.570 27.726 1.00 56.38 104 PHE A CA 1
ATOM 825 C C . PHE A 1 104 ? -8.632 4.196 26.558 1.00 56.38 104 PHE A C 1
ATOM 827 O O . PHE A 1 104 ? -8.181 4.239 25.417 1.00 56.38 104 PHE A O 1
ATOM 834 N N . SER A 1 105 ? -9.851 4.655 26.811 1.00 52.94 105 SER A N 1
ATOM 835 C CA . SER A 1 105 ? -10.605 5.386 25.801 1.00 52.94 105 SER A CA 1
ATOM 836 C C . SER A 1 105 ? -10.042 6.800 25.695 1.00 52.94 105 SER A C 1
ATOM 838 O O . SER A 1 105 ? -10.080 7.545 26.663 1.00 52.94 105 SER A O 1
ATOM 840 N N . ILE A 1 106 ? -9.573 7.209 24.515 1.00 52.97 106 ILE A N 1
ATOM 841 C CA . ILE A 1 106 ? -9.193 8.610 24.249 1.00 52.97 106 ILE A CA 1
ATOM 842 C C . ILE A 1 106 ? -10.389 9.559 24.469 1.00 52.97 106 ILE A C 1
ATOM 844 O O . ILE A 1 106 ? -10.200 10.713 24.832 1.00 52.97 106 ILE A O 1
ATOM 848 N N . SER A 1 107 ? -11.626 9.063 24.342 1.00 51.47 107 SER A N 1
ATOM 849 C CA . SER A 1 107 ? -12.858 9.805 24.655 1.00 51.47 107 SER A CA 1
ATOM 850 C C . S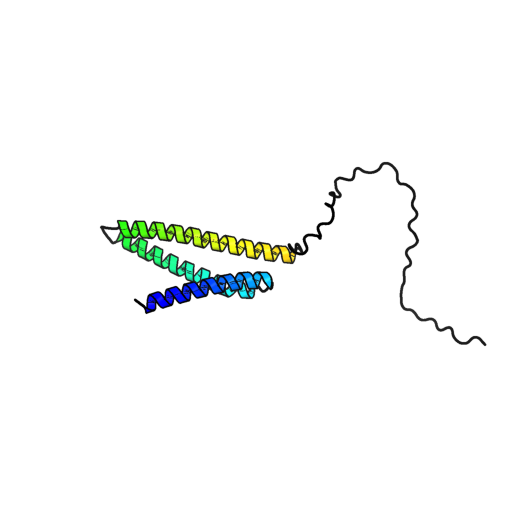ER A 1 107 ? -13.346 9.655 26.106 1.00 51.47 107 SER A C 1
ATOM 852 O O . SER A 1 107 ? -14.286 10.339 26.495 1.00 51.47 107 SER A O 1
ATOM 854 N N . VAL A 1 108 ? -12.724 8.787 26.915 1.00 47.66 108 VAL A N 1
ATOM 855 C CA . VAL A 1 108 ? -12.928 8.683 28.380 1.00 47.66 108 VAL A CA 1
ATOM 856 C C . VAL A 1 108 ? -11.590 8.893 29.106 1.00 47.66 108 VAL A C 1
ATOM 858 O O . VAL A 1 108 ? -11.381 8.446 30.230 1.00 47.66 108 VAL A O 1
ATOM 861 N N . ALA A 1 109 ? -10.649 9.605 28.484 1.00 49.78 109 ALA A N 1
ATOM 862 C CA . ALA A 1 109 ? -9.429 10.057 29.133 1.00 49.78 109 ALA A CA 1
ATOM 863 C C . ALA A 1 109 ? -9.768 11.315 29.931 1.00 49.78 109 ALA A C 1
ATOM 865 O O . ALA A 1 109 ? -9.335 12.408 29.599 1.00 49.78 109 ALA A O 1
ATOM 866 N N . ARG A 1 110 ? -10.558 11.093 30.989 1.00 50.16 110 ARG A N 1
ATOM 867 C CA . ARG A 1 110 ? -10.984 12.034 32.025 1.00 50.16 110 ARG A CA 1
ATOM 868 C C . ARG A 1 110 ? -11.817 13.221 31.486 1.00 50.16 110 ARG A C 1
ATOM 870 O O . ARG A 1 110 ? -11.435 13.883 30.527 1.00 50.16 110 ARG A O 1
ATOM 877 N N . PRO A 1 111 ? -12.919 13.613 32.154 1.00 45.53 111 PRO A N 1
ATOM 878 C CA . PRO A 1 111 ? -13.246 15.039 32.190 1.00 45.53 111 PRO A CA 1
ATOM 879 C C . PRO A 1 111 ? -11.956 15.784 32.554 1.00 45.53 111 PRO A C 1
ATOM 881 O O . PRO A 1 111 ? -11.131 15.211 33.267 1.00 45.53 111 PRO A O 1
ATOM 884 N N . ILE A 1 112 ? -11.760 17.026 32.115 1.00 51.75 112 ILE A N 1
ATOM 885 C CA . ILE A 1 112 ? -10.698 17.889 32.654 1.00 51.75 112 ILE A CA 1
ATOM 886 C C . ILE A 1 112 ? -11.031 18.146 34.135 1.00 51.75 112 ILE A C 1
ATOM 888 O O . ILE A 1 112 ? -11.556 19.179 34.525 1.00 51.75 112 ILE A O 1
ATOM 892 N N . GLY A 1 113 ? -10.841 17.125 34.959 1.00 54.19 113 GLY A N 1
ATOM 893 C CA . GLY A 1 113 ? -10.789 17.186 36.392 1.00 54.19 113 GLY A CA 1
ATOM 894 C C . GLY A 1 113 ? -9.375 17.624 36.741 1.00 54.19 113 GLY A C 1
ATOM 895 O O . GLY A 1 113 ? -8.433 17.273 36.019 1.00 54.19 113 GLY A O 1
ATOM 896 N N . PRO A 1 114 ? -9.224 18.410 37.812 1.00 51.62 114 PRO A N 1
ATOM 897 C CA . PRO A 1 114 ? -7.929 18.930 38.222 1.00 51.62 114 PRO A CA 1
ATOM 898 C C . PRO A 1 114 ? -6.915 17.786 38.291 1.00 51.62 114 PRO A C 1
ATOM 900 O O . PRO A 1 114 ? -7.258 16.680 38.719 1.00 51.62 114 PRO A O 1
ATOM 903 N N . ALA A 1 115 ? -5.701 18.050 37.799 1.00 51.66 115 ALA A N 1
ATOM 904 C CA . ALA A 1 115 ? -4.619 17.081 37.697 1.00 51.66 115 ALA A CA 1
ATOM 905 C C . ALA A 1 115 ? -4.569 16.214 38.962 1.00 51.66 115 ALA A C 1
ATOM 907 O O . ALA A 1 115 ? -4.360 16.722 40.063 1.00 51.66 115 ALA A O 1
ATOM 908 N N . THR A 1 116 ? -4.819 14.907 38.827 1.00 50.81 116 THR A N 1
ATOM 909 C CA . THR A 1 116 ? -4.655 14.014 39.973 1.00 50.81 116 THR A CA 1
ATOM 910 C C . THR A 1 116 ? -3.170 13.960 40.269 1.00 50.81 116 THR A C 1
ATOM 912 O O . THR A 1 116 ? -2.414 13.347 39.514 1.00 50.81 116 THR A O 1
ATOM 915 N N . ILE A 1 117 ? -2.790 14.618 41.357 1.00 50.59 117 ILE A N 1
ATOM 916 C CA . ILE A 1 117 ? -1.540 14.410 42.077 1.00 50.59 117 ILE A CA 1
ATOM 917 C C . ILE A 1 117 ? -1.268 12.904 42.144 1.00 50.59 117 ILE A C 1
ATOM 919 O O . ILE A 1 117 ? -2.166 12.107 42.443 1.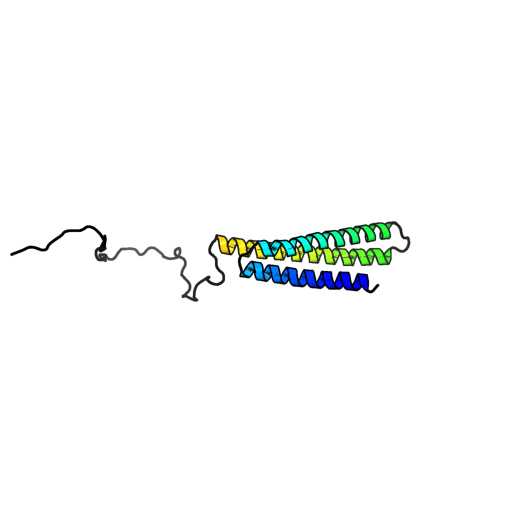00 50.59 117 ILE A O 1
ATOM 923 N N . SER A 1 118 ? -0.040 12.518 41.801 1.00 45.09 118 SER A N 1
ATOM 924 C CA . SER A 1 118 ? 0.409 11.136 41.906 1.00 45.09 118 SER A CA 1
ATOM 925 C C . SER A 1 118 ? 0.290 10.689 43.368 1.00 45.09 118 SER A C 1
ATOM 927 O O . SER A 1 118 ? 0.720 11.382 44.286 1.00 45.09 118 SER A O 1
ATOM 929 N N . LEU A 1 119 ? -0.309 9.523 43.619 1.00 51.34 119 LEU A N 1
ATOM 930 C CA . LEU A 1 119 ? -0.435 8.981 44.980 1.00 51.34 119 LEU A CA 1
ATOM 931 C C . LEU A 1 119 ? 0.920 8.587 45.608 1.00 51.34 119 LEU A C 1
ATOM 933 O O . LEU A 1 119 ? 0.949 8.185 46.766 1.00 51.34 119 LEU A O 1
ATOM 937 N N . SER A 1 120 ? 2.032 8.725 44.879 1.00 49.88 120 SER A N 1
ATOM 938 C CA . SER A 1 120 ? 3.403 8.573 45.383 1.00 49.88 120 SER A CA 1
ATOM 939 C C . SER A 1 120 ? 3.975 9.835 46.039 1.00 49.88 120 SER A C 1
ATOM 941 O O . SER A 1 120 ? 4.993 9.743 46.711 1.00 49.88 120 SER A O 1
ATOM 943 N N . GLU A 1 121 ? 3.337 10.999 45.880 1.00 47.44 121 GLU A N 1
ATOM 944 C CA . GLU A 1 121 ? 3.827 12.292 46.398 1.00 47.44 121 GLU A CA 1
ATOM 945 C C . GLU A 1 121 ? 3.254 12.674 47.768 1.00 47.44 121 GLU A C 1
ATOM 947 O O . GLU A 1 121 ? 3.482 13.777 48.262 1.00 47.44 121 GLU A O 1
ATOM 952 N N . ARG A 1 122 ? 2.493 11.781 48.413 1.00 42.59 122 ARG A N 1
ATOM 953 C CA . ARG A 1 122 ? 1.989 12.042 49.761 1.00 42.59 122 ARG A CA 1
ATOM 954 C C . ARG A 1 122 ? 2.994 11.555 50.795 1.00 42.59 122 ARG A C 1
ATOM 956 O O . ARG A 1 122 ? 2.914 10.428 51.276 1.00 42.59 122 ARG A O 1
ATOM 963 N N . GLU A 1 123 ? 3.911 12.448 51.142 1.00 49.66 123 GLU A N 1
ATOM 964 C CA . GLU A 1 123 ? 4.675 12.397 52.384 1.00 49.66 123 GLU A CA 1
ATOM 965 C C . GLU A 1 123 ? 3.738 12.035 53.549 1.00 49.66 123 GLU A C 1
ATOM 967 O O . GLU A 1 123 ? 2.651 12.604 53.716 1.00 49.66 123 GLU A O 1
ATOM 972 N N . ALA A 1 124 ? 4.117 10.998 54.294 1.00 50.78 124 ALA A N 1
ATOM 973 C CA . ALA A 1 124 ? 3.320 10.447 55.376 1.00 50.78 124 ALA A CA 1
ATOM 974 C C . ALA A 1 124 ? 3.061 11.523 56.449 1.00 50.78 124 ALA A C 1
ATOM 976 O O . ALA A 1 124 ? 4.018 12.086 56.982 1.00 50.78 124 ALA A O 1
ATOM 977 N N . PRO A 1 125 ? 1.801 11.813 56.823 1.00 45.94 125 PRO A N 1
ATOM 978 C CA . PRO A 1 125 ? 1.542 12.681 57.960 1.00 45.94 125 PRO A CA 1
ATOM 979 C C . PRO A 1 125 ? 1.931 11.953 59.253 1.00 45.94 125 PRO A C 1
ATOM 981 O O . PRO A 1 125 ? 1.381 10.902 59.588 1.00 45.94 125 PRO A O 1
ATOM 984 N N . ALA A 1 126 ? 2.886 12.524 59.986 1.00 53.31 126 ALA A N 1
ATOM 985 C CA . ALA A 1 126 ? 3.179 12.143 61.358 1.00 53.31 126 ALA A CA 1
ATOM 986 C C . ALA A 1 126 ? 1.947 12.449 62.231 1.00 53.31 126 ALA A C 1
ATOM 988 O O . ALA A 1 126 ? 1.571 13.607 62.390 1.00 53.31 126 ALA A O 1
ATOM 989 N N . SER A 1 127 ? 1.354 11.398 62.805 1.00 51.38 127 SER A N 1
ATOM 990 C CA . SER A 1 127 ? 0.192 11.358 63.718 1.00 51.38 127 SER A CA 1
ATOM 991 C C . SER A 1 127 ? -1.220 11.320 63.081 1.00 51.38 127 SER A C 1
ATOM 993 O O . SER A 1 127 ? -1.560 12.152 62.239 1.00 51.38 127 SER A O 1
ATOM 995 N N . PRO A 1 128 ? -2.087 10.365 63.492 1.00 56.47 128 PRO A N 1
ATOM 996 C CA . PRO A 1 128 ? -3.483 10.325 63.067 1.00 56.47 128 PRO A CA 1
ATOM 997 C C . PRO A 1 128 ? -4.387 11.130 64.023 1.00 56.47 128 PRO A C 1
ATOM 999 O O . PRO A 1 128 ? -4.334 10.909 65.233 1.00 56.47 128 PRO A O 1
ATOM 1002 N N . PRO A 1 129 ? -5.298 11.995 63.537 1.00 54.44 129 PRO A N 1
ATOM 1003 C CA . PRO A 1 129 ? -6.431 12.428 64.344 1.00 54.44 129 PRO A CA 1
ATOM 1004 C C . PRO A 1 129 ? -7.486 11.312 64.379 1.00 54.44 129 PRO A C 1
ATOM 1006 O O . PRO A 1 129 ? -7.948 10.837 63.339 1.00 54.44 129 PRO A O 1
ATOM 1009 N N . ALA A 1 130 ? -7.881 10.896 65.584 1.00 57.59 130 ALA A N 1
ATOM 1010 C CA . ALA A 1 130 ? -8.961 9.941 65.807 1.00 57.59 130 ALA A CA 1
ATOM 1011 C C . ALA A 1 130 ? -10.291 10.504 65.271 1.00 57.59 130 ALA A C 1
ATOM 1013 O O . ALA A 1 130 ? -10.956 11.306 65.924 1.00 57.59 130 ALA A O 1
ATOM 1014 N N . ARG A 1 131 ? -10.689 10.086 64.066 1.00 56.75 131 ARG A N 1
ATOM 1015 C CA . ARG A 1 131 ? -12.025 10.334 63.514 1.00 56.75 131 ARG A CA 1
ATOM 1016 C C . ARG A 1 131 ? -12.738 8.996 63.365 1.00 56.75 131 ARG A C 1
ATOM 1018 O O . ARG A 1 131 ? -12.443 8.222 62.460 1.00 56.75 131 ARG A O 1
ATOM 1025 N N . GLN A 1 132 ? -13.650 8.727 64.297 1.00 57.94 132 GLN A N 1
ATOM 1026 C CA . GLN A 1 132 ? -14.585 7.605 64.237 1.00 57.94 132 GLN A CA 1
ATOM 1027 C C . GLN A 1 132 ? -15.376 7.666 62.926 1.00 57.94 132 GLN A C 1
ATOM 1029 O O . GLN A 1 132 ? -16.034 8.663 62.629 1.00 57.94 132 GLN A O 1
ATOM 1034 N N . LEU A 1 133 ? -15.303 6.593 62.140 1.00 59.41 133 LEU A N 1
ATOM 1035 C CA . LEU A 1 133 ? -16.186 6.390 60.998 1.00 59.41 133 LEU A CA 1
ATOM 1036 C C . LEU A 1 133 ? -17.603 6.091 61.520 1.00 59.41 133 LEU A C 1
ATOM 1038 O O . LEU A 1 133 ? -17.740 5.300 62.458 1.00 59.41 133 LEU A O 1
ATOM 1042 N N . PRO A 1 134 ? -18.662 6.688 60.945 1.00 57.97 134 PRO A N 1
ATOM 1043 C CA . PRO A 1 134 ? -20.029 6.320 61.289 1.00 57.97 134 PRO A CA 1
ATOM 1044 C C . PRO A 1 134 ? -20.296 4.852 60.904 1.00 57.97 134 PRO A C 1
ATOM 1046 O O . PRO A 1 134 ? -19.781 4.383 59.884 1.00 57.97 134 PRO A O 1
ATOM 1049 N N . PRO A 1 135 ? -21.082 4.106 61.703 1.00 59.88 135 PRO A N 1
ATOM 1050 C CA . PRO A 1 135 ? -21.259 2.671 61.515 1.00 59.88 135 PRO A CA 1
ATOM 1051 C C . PRO A 1 135 ? -21.934 2.360 60.173 1.00 59.88 135 PRO A C 1
ATOM 1053 O O . PRO A 1 135 ? -22.987 2.906 59.836 1.00 59.88 135 PRO A O 1
ATOM 1056 N N . LEU A 1 136 ? -21.314 1.447 59.422 1.00 54.56 136 LEU A N 1
ATOM 1057 C CA . LEU A 1 136 ? -21.820 0.887 58.171 1.00 54.56 136 LEU A CA 1
ATOM 1058 C C . LEU A 1 136 ? -23.183 0.219 58.415 1.00 54.56 136 LEU A C 1
ATOM 1060 O O . LEU A 1 136 ? -23.266 -0.856 59.010 1.00 54.56 136 LEU A O 1
ATOM 1064 N N . ARG A 1 137 ? -24.271 0.841 57.944 1.00 49.06 137 ARG A N 1
ATOM 1065 C CA . ARG A 1 137 ? -25.578 0.176 57.858 1.00 49.06 137 ARG A CA 1
ATOM 1066 C C . ARG A 1 137 ? -25.509 -0.880 56.756 1.00 49.06 137 ARG A C 1
ATOM 1068 O O . ARG A 1 137 ? -25.621 -0.562 55.577 1.00 49.06 137 ARG A O 1
ATOM 1075 N N . HIS A 1 138 ? -25.342 -2.141 57.142 1.00 50.50 138 HIS A N 1
ATOM 1076 C CA . HIS A 1 138 ? -25.582 -3.271 56.253 1.00 50.50 138 HIS A CA 1
ATOM 1077 C C . HIS A 1 138 ? -27.092 -3.437 56.054 1.00 50.50 138 HIS A C 1
ATOM 1079 O O . HIS A 1 138 ? -27.772 -4.085 56.846 1.00 50.50 138 HIS A O 1
ATOM 1085 N N . THR A 1 139 ? -27.634 -2.846 54.991 1.00 44.06 139 THR A N 1
ATOM 1086 C CA . THR A 1 139 ? -28.996 -3.131 54.528 1.00 44.06 139 THR A CA 1
ATOM 1087 C C . THR A 1 139 ? -28.994 -4.486 53.813 1.00 44.06 139 THR A C 1
ATOM 1089 O O . THR A 1 139 ? -28.958 -4.559 52.588 1.00 44.06 139 THR A O 1
ATOM 1092 N N . TYR A 1 140 ? -29.000 -5.583 54.574 1.00 43.78 140 TYR A N 1
ATOM 1093 C CA . TYR A 1 140 ? -29.410 -6.879 54.032 1.00 43.78 140 TYR A CA 1
ATOM 1094 C C . TYR A 1 140 ? -30.929 -6.844 53.855 1.00 43.78 140 TYR A C 1
ATOM 1096 O O . TYR A 1 140 ? -31.698 -7.028 54.796 1.00 43.78 140 TYR A O 1
ATOM 1104 N N . GLY A 1 141 ? -31.362 -6.542 52.634 1.00 42.69 141 GLY A N 1
ATOM 1105 C CA . GLY A 1 141 ? -32.736 -6.763 52.217 1.00 42.69 141 GLY A CA 1
ATOM 1106 C C . GLY A 1 141 ? -33.024 -8.261 52.151 1.00 42.69 141 GLY A C 1
ATOM 1107 O O . GLY A 1 141 ? -32.329 -8.998 51.459 1.00 42.69 141 GLY A O 1
ATOM 1108 N N . GLY A 1 142 ? -34.085 -8.685 52.837 1.00 45.94 142 GLY A N 1
ATOM 1109 C CA . GLY A 1 142 ? -34.788 -9.924 52.516 1.00 45.94 142 GLY A CA 1
ATOM 1110 C C . GLY A 1 142 ? -34.621 -11.070 53.507 1.00 45.94 142 GLY A C 1
ATOM 1111 O O . GLY A 1 142 ? -34.058 -12.104 53.162 1.00 45.94 142 GLY A O 1
ATOM 1112 N N . ARG A 1 143 ? -35.256 -10.976 54.681 1.00 39.66 143 ARG A N 1
ATOM 1113 C CA . ARG A 1 143 ? -35.901 -12.154 55.276 1.00 39.66 143 ARG A CA 1
ATOM 1114 C C . ARG A 1 143 ? -37.098 -11.734 56.126 1.00 39.66 143 ARG A C 1
ATOM 1116 O O . ARG A 1 143 ? -37.020 -10.799 56.907 1.00 39.66 14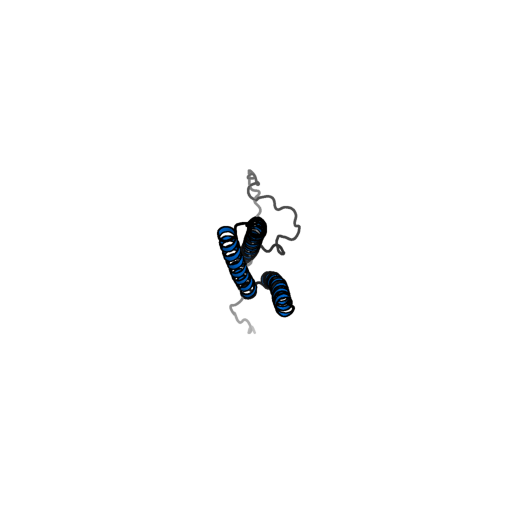3 ARG A O 1
ATOM 1123 N N . ARG A 1 144 ? -38.220 -12.388 55.834 1.00 46.41 144 ARG A N 1
ATOM 1124 C CA . ARG A 1 144 ? -39.565 -12.192 56.378 1.00 46.41 144 ARG A CA 1
ATOM 1125 C C . ARG A 1 144 ? -39.569 -12.361 57.894 1.00 46.41 144 ARG A C 1
ATOM 1127 O O . ARG A 1 144 ? -39.030 -13.361 58.344 1.00 46.41 144 ARG A O 1
ATOM 1134 N N . ASP A 1 145 ? -40.310 -11.507 58.593 1.00 43.88 145 ASP A N 1
ATOM 1135 C CA . ASP A 1 145 ? -41.036 -11.916 59.794 1.00 43.88 145 ASP A CA 1
ATOM 1136 C C . ASP A 1 145 ? -42.461 -11.333 59.761 1.00 43.88 145 ASP A C 1
ATOM 1138 O O . ASP A 1 145 ? -42.636 -10.136 59.504 1.00 43.88 145 ASP A O 1
ATOM 1142 N N . PRO A 1 146 ? -43.499 -12.168 59.944 1.00 44.91 146 PRO A N 1
ATOM 1143 C CA . PRO A 1 146 ? -44.885 -11.740 59.947 1.00 44.91 146 PRO A CA 1
ATOM 1144 C C . PRO A 1 146 ? -45.269 -11.260 61.351 1.00 44.91 146 PRO A C 1
ATOM 1146 O O . PRO A 1 146 ? -45.477 -12.059 62.258 1.00 44.91 146 PRO A O 1
ATOM 1149 N N . GLN A 1 147 ? -45.434 -9.952 61.530 1.00 43.78 147 GLN A N 1
ATOM 1150 C CA . GLN A 1 147 ? -46.247 -9.422 62.623 1.00 43.78 147 GLN A CA 1
ATOM 1151 C C . GLN A 1 147 ? -47.521 -8.820 62.053 1.00 43.78 147 GLN A C 1
ATOM 1153 O O . GLN A 1 147 ? -47.524 -7.703 61.547 1.00 43.78 147 GLN A O 1
ATOM 1158 N N . LYS A 1 148 ? -48.612 -9.572 62.158 1.00 44.16 148 LYS A N 1
ATOM 1159 C CA . LYS A 1 148 ? -49.974 -9.042 62.237 1.00 44.16 148 LYS A CA 1
ATOM 1160 C C . LYS A 1 148 ? -50.834 -10.148 62.817 1.00 44.16 148 LYS A C 1
ATOM 1162 O O . LYS A 1 148 ? -51.171 -11.056 62.084 1.00 44.16 148 LYS A O 1
ATOM 1167 N N . TYR A 1 149 ? -51.044 -10.105 64.128 1.00 39.84 149 TYR A N 1
ATOM 1168 C CA . TYR A 1 149 ? -52.307 -10.323 64.844 1.00 39.84 149 TYR A CA 1
ATOM 1169 C C . TYR A 1 149 ? -51.971 -10.164 66.331 1.00 39.84 149 TYR A C 1
ATOM 1171 O O . TYR A 1 149 ? -51.603 -11.112 67.014 1.00 39.84 149 TYR A O 1
ATOM 1179 N N . ALA A 1 150 ? -52.016 -8.916 66.791 1.00 43.41 150 ALA A N 1
ATOM 1180 C CA . ALA A 1 150 ? -52.248 -8.605 68.189 1.00 43.41 150 ALA A CA 1
ATOM 1181 C C . ALA A 1 150 ? -53.647 -7.994 68.250 1.00 43.41 150 ALA A C 1
ATOM 1183 O O . ALA A 1 150 ? -53.837 -6.870 67.782 1.00 43.41 150 ALA A O 1
ATOM 1184 N N . GLN A 1 151 ? -54.600 -8.784 68.733 1.00 35.06 151 GLN A N 1
ATOM 1185 C CA . GLN A 1 151 ? -55.676 -8.387 69.638 1.00 35.06 151 GLN A CA 1
ATOM 1186 C C . GLN A 1 151 ? -56.142 -9.641 70.371 1.00 35.06 151 GLN A C 1
ATOM 1188 O O . GLN A 1 151 ? -56.347 -10.665 69.683 1.00 35.06 151 GLN A O 1
#

Radius of gyration: 32.29 Å; chains: 1; bounding box: 77×31×94 Å

Sequence (151 aa):
MCDLSIVWLVWAIAQIVGINLVFYGIKNIRWKFFVPHLILRVLGTAVLGCLIAILTFSALSEENNTAHIIGLIFVALLVVFWIYSTVTECWCAHFVKRSQETGFSISVARPIGPATISLSEREAPASPPARQLPPLRHTYGGRRDPQKYAQ

Secondary structure (DSSP, 8-state):
-HHHHHHHHHHHHHHHHHHHHHHHHHHTT-GGGHHHHHHHHHHHHHHHHHHHHHHHHHHHH-S--HHHHHHHHHHHHHHHHHHHHHHHHHHHHHHHHHHHHTT--TTSS--S------TT---PPSS----PPPP----------------

Organism: Strongylus vulgaris (NCBI:txid40348)

Foldseek 3Di:
DVVVVVVVVVLVVQLVVLVVLLVVCLVVVNCVSNVSNVVSLVVVVVVLVVLLVVLVVCLVPDPPSPVSVVVNVVSVVVVVVSVVVVVVSVVVVVVSVVCVVVVVDPVPPDDPDPPPDDPVPDDDDDDDDDDDDDDDPPPPPDDDDDDDDDD

pLDDT: mean 73.04, std 17.49, range [35.06, 94.38]